Protein AF-A0A0L6UMJ4-F1 (afdb_monomer_lite)

Radius of gyration: 23.06 Å; chains: 1; bounding box: 25×22×90 Å

Secondary structure (DSSP, 8-state):
----------PPPPPP----PPPPPPB---TTHHHHHHHHHHHHHHHH-GGG--SHHHHHHHHHTTB-SGGGS--

Organism: NCBI:txid27349

pLDDT: mean 76.66, std 16.92, range [39.84, 95.25]

Structure (mmCIF, N/CA/C/O backbone):
data_AF-A0A0L6UMJ4-F1
#
_entry.id   AF-A0A0L6UMJ4-F1
#
loop_
_atom_site.group_PDB
_atom_site.id
_atom_site.type_symbol
_atom_site.label_atom_id
_atom_site.label_alt_id
_atom_site.label_comp_id
_atom_site.label_asym_id
_atom_site.label_entity_id
_atom_site.label_seq_id
_atom_site.pdbx_PDB_ins_code
_atom_site.Cartn_x
_atom_site.Cartn_y
_atom_site.Cartn_z
_atom_site.occupancy
_atom_site.B_iso_or_equiv
_atom_site.auth_seq_id
_atom_site.auth_comp_id
_atom_site.auth_asym_id
_atom_site.auth_atom_id
_atom_site.pdbx_PDB_model_num
ATOM 1 N N . MET A 1 1 ? 12.127 -6.307 69.193 1.00 39.84 1 MET A N 1
ATOM 2 C CA . MET A 1 1 ? 12.138 -6.641 67.752 1.00 39.84 1 MET A CA 1
ATOM 3 C C . MET A 1 1 ? 11.073 -5.817 67.054 1.00 39.84 1 MET A C 1
ATOM 5 O O . MET A 1 1 ? 9.899 -6.078 67.266 1.00 39.84 1 MET A O 1
ATOM 9 N N . THR A 1 2 ? 11.455 -4.825 66.255 1.00 44.16 2 THR A N 1
ATOM 10 C CA . THR A 1 2 ? 10.504 -4.053 65.440 1.00 44.16 2 THR A CA 1
ATOM 11 C C . THR A 1 2 ? 10.852 -4.309 63.980 1.00 44.16 2 THR A C 1
ATOM 13 O O . THR A 1 2 ? 11.910 -3.893 63.509 1.00 44.16 2 THR A O 1
ATOM 16 N N . CYS A 1 3 ? 10.005 -5.069 63.284 1.00 42.25 3 CYS A N 1
ATOM 17 C CA . CYS A 1 3 ? 10.183 -5.369 61.867 1.00 42.25 3 CYS A CA 1
ATOM 18 C C . CYS A 1 3 ? 9.931 -4.095 61.055 1.00 42.25 3 CYS A C 1
ATOM 20 O O . CYS A 1 3 ? 8.842 -3.526 61.088 1.00 42.25 3 CYS A O 1
ATOM 22 N N . ARG A 1 4 ? 10.959 -3.619 60.350 1.00 52.12 4 ARG A N 1
ATOM 23 C CA . ARG A 1 4 ? 10.884 -2.434 59.494 1.00 52.12 4 ARG A CA 1
ATOM 24 C C . ARG A 1 4 ? 10.298 -2.869 58.148 1.00 52.12 4 ARG A C 1
ATOM 26 O O . ARG A 1 4 ? 10.968 -3.564 57.389 1.00 52.12 4 ARG A O 1
ATOM 33 N N . ASN A 1 5 ? 9.053 -2.492 57.868 1.00 59.59 5 ASN A N 1
ATOM 34 C CA . ASN A 1 5 ? 8.418 -2.775 56.585 1.00 59.59 5 ASN A CA 1
ATOM 35 C C . ASN A 1 5 ? 9.030 -1.847 55.522 1.00 59.59 5 ASN A C 1
ATOM 37 O O . ASN A 1 5 ? 8.825 -0.633 55.549 1.00 59.59 5 ASN A O 1
ATOM 41 N N . LYS A 1 6 ? 9.861 -2.399 54.633 1.00 55.38 6 LYS A N 1
ATOM 42 C CA . LYS A 1 6 ? 10.461 -1.658 53.520 1.00 55.38 6 LYS A CA 1
ATOM 43 C C . LYS A 1 6 ? 9.473 -1.734 52.359 1.00 55.38 6 LYS A C 1
ATOM 45 O O . LYS A 1 6 ? 9.506 -2.685 51.584 1.00 55.38 6 LYS A O 1
ATOM 50 N N . GLN A 1 7 ? 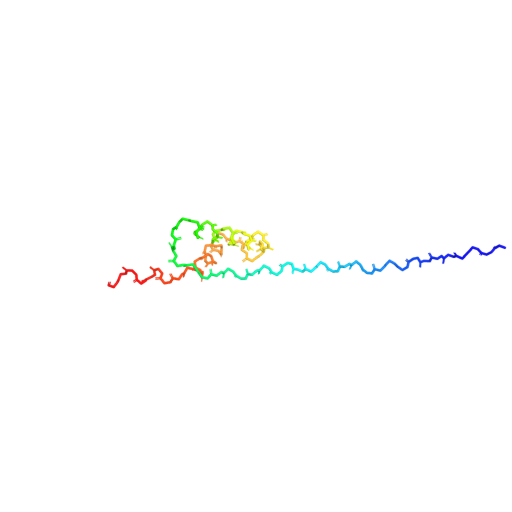8.578 -0.753 52.249 1.00 58.09 7 GLN A N 1
ATOM 51 C CA . GLN A 1 7 ? 7.790 -0.591 51.030 1.00 58.09 7 GLN A CA 1
ATOM 52 C C . GLN A 1 7 ? 8.781 -0.251 49.911 1.00 58.09 7 GLN A C 1
ATOM 54 O O . GLN A 1 7 ? 9.339 0.847 49.871 1.00 58.09 7 GLN A O 1
ATOM 59 N N . ALA A 1 8 ? 9.073 -1.219 49.044 1.00 54.91 8 ALA A N 1
ATOM 60 C CA . ALA A 1 8 ? 9.778 -0.935 47.810 1.00 54.91 8 ALA A CA 1
ATOM 61 C C . ALA A 1 8 ? 8.885 0.010 46.999 1.00 54.91 8 ALA A C 1
ATOM 63 O O . ALA A 1 8 ? 7.763 -0.348 46.640 1.00 54.91 8 ALA A O 1
ATOM 64 N N . SER A 1 9 ? 9.364 1.233 46.771 1.00 48.28 9 SER A N 1
ATOM 65 C CA . SER A 1 9 ? 8.768 2.130 45.789 1.00 48.28 9 SER A CA 1
ATOM 66 C C . SER A 1 9 ? 8.870 1.422 44.446 1.00 48.28 9 SER A C 1
ATOM 68 O O . SER A 1 9 ? 9.970 1.247 43.917 1.00 48.28 9 SER A O 1
ATOM 70 N N . ILE A 1 10 ? 7.741 0.918 43.951 1.00 51.34 10 ILE A N 1
ATOM 71 C CA . ILE A 1 10 ? 7.655 0.356 42.611 1.00 51.34 10 ILE A CA 1
ATOM 72 C C . ILE A 1 10 ? 7.821 1.560 41.688 1.00 51.34 10 ILE A C 1
ATOM 74 O O . ILE A 1 10 ? 6.885 2.333 41.491 1.00 51.34 10 ILE A O 1
ATOM 78 N N . GLY A 1 11 ? 9.055 1.782 41.229 1.00 55.28 11 GLY A N 1
ATOM 79 C CA . GLY A 1 11 ? 9.367 2.831 40.269 1.00 55.28 11 GLY A CA 1
ATOM 80 C C . GLY A 1 11 ? 8.404 2.724 39.093 1.00 55.28 11 GLY A C 1
ATOM 81 O O . GLY A 1 11 ? 8.149 1.620 38.608 1.00 55.28 11 GLY A O 1
ATOM 82 N N . ALA A 1 12 ? 7.830 3.862 38.701 1.00 65.00 12 ALA A N 1
ATOM 83 C CA . ALA A 1 12 ? 6.885 3.943 37.598 1.00 65.00 12 ALA A CA 1
ATOM 84 C C . ALA A 1 12 ? 7.426 3.162 36.392 1.00 65.00 12 ALA A C 1
ATOM 86 O O . ALA A 1 12 ? 8.578 3.353 35.993 1.00 65.00 12 ALA A O 1
ATOM 87 N N . ALA A 1 13 ? 6.609 2.255 35.851 1.00 63.88 13 ALA A N 1
ATOM 88 C CA . ALA A 1 13 ? 6.968 1.493 34.665 1.00 63.88 13 ALA A CA 1
ATOM 89 C C . ALA A 1 13 ? 7.396 2.464 33.547 1.00 63.88 13 ALA A C 1
ATOM 91 O O . ALA A 1 13 ? 6.752 3.508 33.390 1.00 63.88 13 ALA A O 1
ATOM 92 N N . PRO A 1 14 ? 8.455 2.157 32.773 1.00 68.44 14 PRO A N 1
ATOM 93 C CA . PRO A 1 14 ? 8.816 2.962 31.617 1.00 68.44 14 PRO A CA 1
ATOM 94 C C . PRO A 1 14 ? 7.589 3.100 30.719 1.00 68.44 14 PRO A C 1
ATOM 96 O O . PRO A 1 14 ? 7.016 2.097 30.287 1.00 68.44 14 PRO A O 1
ATOM 99 N N . VAL A 1 15 ? 7.156 4.335 30.475 1.00 66.44 15 VAL A N 1
ATOM 100 C CA . VAL A 1 15 ? 6.084 4.600 29.516 1.00 66.44 15 VAL A CA 1
ATOM 101 C C . VAL A 1 15 ? 6.575 4.070 28.169 1.00 66.44 15 VAL A C 1
ATOM 103 O O . VAL A 1 15 ? 7.688 4.426 27.779 1.00 66.44 15 VAL A O 1
ATOM 106 N N . PRO A 1 16 ? 5.821 3.206 27.466 1.00 64.88 16 PRO A N 1
ATOM 107 C CA . PRO A 1 16 ? 6.237 2.726 26.161 1.00 64.88 16 PRO A CA 1
ATOM 108 C C . PRO A 1 16 ? 6.525 3.919 25.255 1.00 64.88 16 PRO A C 1
ATOM 110 O O . PRO A 1 16 ? 5.633 4.719 24.973 1.00 64.88 16 PRO A O 1
ATOM 113 N N . ASN A 1 17 ? 7.776 4.059 24.817 1.00 66.94 17 ASN A N 1
ATOM 114 C CA . ASN A 1 17 ? 8.126 5.056 23.819 1.00 66.94 17 ASN A CA 1
ATOM 115 C C . ASN A 1 17 ? 7.350 4.664 22.559 1.00 66.94 17 ASN A C 1
ATOM 117 O O . ASN A 1 17 ? 7.611 3.579 22.027 1.00 66.94 17 ASN A O 1
ATOM 121 N N . PRO A 1 18 ? 6.393 5.476 22.077 1.00 63.00 18 PRO A N 1
ATOM 122 C CA . PRO A 1 18 ? 5.694 5.124 20.858 1.00 63.00 18 PRO A CA 1
ATOM 123 C C . PRO A 1 18 ? 6.751 5.044 19.761 1.00 63.00 18 PRO A C 1
ATOM 125 O O . PRO A 1 18 ? 7.459 6.021 19.502 1.00 63.00 18 PRO A O 1
ATOM 128 N N . ILE A 1 19 ? 6.903 3.861 19.159 1.00 64.94 19 ILE A N 1
ATOM 129 C CA . ILE A 1 19 ? 7.757 3.685 17.988 1.00 64.94 19 ILE A CA 1
ATOM 130 C C . ILE A 1 19 ? 7.224 4.666 16.952 1.00 64.94 19 ILE A C 1
ATOM 132 O O . ILE A 1 19 ? 6.133 4.496 16.408 1.00 64.94 19 ILE A O 1
ATOM 136 N N . LYS A 1 20 ? 7.969 5.750 16.734 1.00 60.47 20 LYS A N 1
ATOM 137 C CA . LYS A 1 20 ? 7.565 6.813 15.827 1.00 60.47 20 LYS A CA 1
ATOM 138 C C . LYS A 1 20 ? 7.851 6.323 14.416 1.00 60.47 20 LYS A C 1
ATOM 140 O O . LYS A 1 20 ? 8.922 6.572 13.869 1.00 60.47 20 LYS A O 1
ATOM 145 N N . LEU A 1 21 ? 6.915 5.551 13.866 1.00 67.69 21 LEU A N 1
ATOM 146 C CA . LEU A 1 21 ? 7.017 5.065 12.500 1.00 67.69 21 LEU A CA 1
ATOM 147 C C . LEU A 1 21 ? 7.079 6.279 11.572 1.00 67.69 21 LEU A C 1
ATOM 149 O O . LEU A 1 21 ? 6.220 7.165 11.635 1.00 67.69 21 LEU A O 1
ATOM 153 N N . ALA A 1 22 ? 8.123 6.340 10.746 1.00 68.31 22 ALA A N 1
ATOM 154 C CA . ALA A 1 22 ? 8.271 7.410 9.776 1.00 68.31 22 ALA A CA 1
ATOM 155 C C . ALA A 1 22 ? 7.026 7.461 8.880 1.00 68.31 22 ALA A C 1
ATOM 157 O O . ALA A 1 22 ? 6.481 6.427 8.484 1.00 68.31 22 ALA A O 1
ATOM 158 N N . LYS A 1 23 ? 6.565 8.676 8.572 1.00 73.44 23 LYS A N 1
ATOM 159 C CA . L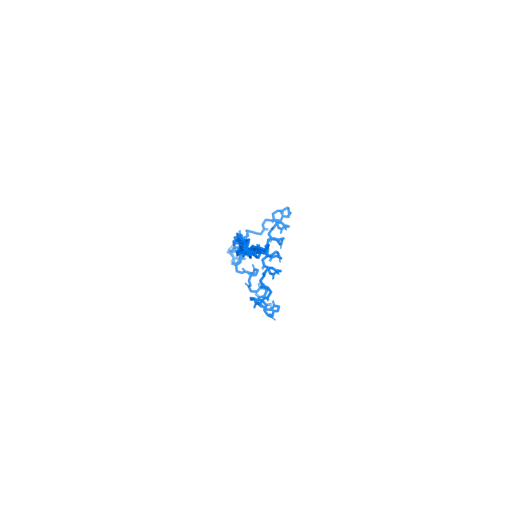YS A 1 23 ? 5.515 8.875 7.574 1.00 73.44 23 LYS A CA 1
ATOM 160 C C . LYS A 1 23 ? 5.993 8.243 6.252 1.00 73.44 23 LYS A C 1
ATOM 162 O O . LYS A 1 23 ? 7.151 8.476 5.896 1.00 73.44 23 LYS A O 1
ATOM 167 N N . PRO A 1 24 ? 5.152 7.467 5.541 1.00 79.50 24 PRO A N 1
ATOM 168 C CA . PRO A 1 24 ? 5.530 6.902 4.249 1.00 79.50 24 PRO A CA 1
ATOM 169 C C . PRO A 1 24 ? 6.032 7.999 3.300 1.00 79.50 24 PRO A C 1
ATOM 171 O O . PRO A 1 24 ? 5.516 9.121 3.312 1.00 79.50 24 PRO A O 1
ATOM 174 N N . GLN A 1 25 ? 7.064 7.707 2.511 1.00 83.62 25 GLN A N 1
ATOM 175 C CA . GLN A 1 25 ? 7.511 8.636 1.474 1.00 83.62 25 GLN A CA 1
ATOM 176 C C . GLN A 1 25 ? 6.590 8.551 0.251 1.00 83.62 25 GLN A C 1
ATOM 178 O O . GLN A 1 25 ? 6.032 7.483 -0.012 1.00 83.62 25 GLN A O 1
ATOM 183 N N . PRO A 1 26 ? 6.445 9.647 -0.515 1.00 88.44 26 PRO A N 1
ATOM 184 C CA . PRO A 1 26 ? 5.817 9.585 -1.825 1.00 88.44 26 PRO A CA 1
ATOM 185 C C . PRO A 1 26 ? 6.520 8.564 -2.731 1.00 88.44 26 PRO A C 1
ATOM 187 O O . PRO A 1 26 ? 7.749 8.519 -2.781 1.00 88.44 26 PRO A O 1
ATOM 190 N N . PHE A 1 27 ? 5.744 7.770 -3.457 1.00 89.88 27 PHE A N 1
ATOM 191 C CA . PHE A 1 27 ? 6.197 6.733 -4.371 1.00 89.88 27 PHE A CA 1
ATOM 192 C C . PHE A 1 27 ? 5.962 7.159 -5.820 1.00 89.88 27 PHE A C 1
ATOM 194 O O . PHE A 1 27 ? 4.869 7.585 -6.186 1.00 89.88 27 PHE A O 1
ATOM 201 N N . ASP A 1 28 ? 6.996 7.032 -6.645 1.00 89.62 28 ASP A N 1
ATOM 202 C CA . ASP A 1 28 ? 7.028 7.458 -8.050 1.00 89.62 28 ASP A CA 1
ATOM 203 C C . ASP A 1 28 ? 6.557 6.376 -9.037 1.00 89.62 28 ASP A C 1
ATOM 205 O O . ASP A 1 28 ? 6.576 6.578 -10.249 1.00 89.62 28 ASP A O 1
ATOM 209 N N . GLY A 1 29 ? 6.138 5.211 -8.536 1.00 87.81 29 GLY A N 1
ATOM 210 C CA . GLY A 1 29 ? 5.722 4.094 -9.379 1.00 87.81 29 GLY A CA 1
ATOM 211 C C . GLY A 1 29 ? 6.865 3.186 -9.841 1.00 87.81 29 GLY A C 1
ATOM 212 O O . GLY A 1 29 ? 6.613 2.275 -10.636 1.00 87.81 29 GLY A O 1
ATOM 213 N N . THR A 1 30 ? 8.097 3.370 -9.347 1.00 91.75 30 THR A N 1
ATOM 214 C CA . THR A 1 30 ? 9.240 2.516 -9.704 1.00 91.75 30 THR A CA 1
ATOM 215 C C . THR A 1 30 ? 8.968 1.047 -9.369 1.00 91.75 30 THR A C 1
ATOM 217 O O . THR A 1 30 ? 8.817 0.649 -8.211 1.00 91.75 30 THR A O 1
ATOM 220 N N . ARG A 1 31 ? 8.931 0.200 -10.402 1.00 91.50 31 ARG A N 1
ATOM 221 C CA . ARG A 1 31 ? 8.669 -1.241 -10.268 1.00 91.50 31 ARG A CA 1
ATOM 222 C C . ARG A 1 31 ? 9.834 -1.977 -9.589 1.00 91.50 31 ARG A C 1
ATOM 224 O O . ARG A 1 31 ? 10.970 -1.516 -9.573 1.00 91.50 31 ARG A O 1
ATOM 231 N N . GLY A 1 32 ? 9.559 -3.175 -9.070 1.00 94.19 32 GLY A N 1
ATOM 232 C CA . GLY A 1 32 ? 10.577 -4.056 -8.488 1.00 94.19 32 GLY A CA 1
ATOM 233 C C . GLY A 1 32 ? 10.745 -3.869 -6.980 1.00 94.19 32 GLY A C 1
ATOM 234 O O . GLY A 1 32 ? 9.759 -3.806 -6.246 1.00 94.19 32 GLY A O 1
ATOM 235 N N . ALA A 1 33 ? 11.989 -3.842 -6.496 1.00 95.25 33 ALA A N 1
ATOM 236 C CA . ALA A 1 33 ? 12.279 -3.729 -5.064 1.00 95.25 33 ALA A CA 1
ATOM 237 C C . ALA A 1 33 ? 11.690 -2.459 -4.404 1.00 95.25 33 ALA A C 1
ATOM 239 O O . ALA A 1 33 ? 11.107 -2.602 -3.327 1.00 95.25 33 ALA A O 1
ATOM 240 N N . PRO A 1 34 ? 11.729 -1.262 -5.029 1.00 89.88 34 PRO A N 1
ATOM 241 C CA . PRO A 1 34 ? 11.134 -0.056 -4.446 1.00 89.88 34 PRO A CA 1
ATOM 242 C C . PRO A 1 34 ? 9.627 -0.187 -4.190 1.00 89.88 34 PRO A C 1
ATOM 244 O O . PRO A 1 34 ? 9.158 0.153 -3.106 1.00 89.88 34 PRO A O 1
ATOM 247 N N . ALA A 1 35 ? 8.880 -0.785 -5.125 1.00 91.38 35 ALA A N 1
ATOM 248 C CA . ALA A 1 35 ? 7.452 -1.059 -4.949 1.00 91.38 35 ALA A CA 1
ATOM 249 C C . ALA A 1 35 ? 7.170 -1.974 -3.743 1.00 91.38 35 ALA A C 1
ATOM 251 O O . ALA A 1 35 ? 6.237 -1.731 -2.979 1.00 91.38 35 ALA A O 1
ATOM 252 N N . LYS A 1 36 ? 7.996 -3.010 -3.532 1.00 93.00 36 LYS A N 1
ATOM 253 C CA . LYS A 1 36 ? 7.854 -3.918 -2.378 1.00 93.00 36 LYS A CA 1
ATOM 254 C C . LYS A 1 36 ? 8.083 -3.185 -1.056 1.00 93.00 36 LYS A C 1
ATOM 256 O O . LYS A 1 36 ? 7.323 -3.384 -0.112 1.00 93.00 36 LYS A O 1
ATOM 261 N N . VAL A 1 37 ? 9.106 -2.329 -1.001 1.00 91.69 37 VAL A N 1
ATOM 262 C CA . VAL A 1 37 ? 9.414 -1.516 0.186 1.00 91.69 37 VAL A CA 1
ATOM 263 C C . VAL A 1 37 ? 8.275 -0.546 0.489 1.00 91.69 37 VAL A C 1
ATOM 265 O O . VAL A 1 37 ? 7.846 -0.457 1.637 1.00 91.69 37 VAL A O 1
ATOM 268 N N . PHE A 1 38 ? 7.736 0.121 -0.533 1.00 89.94 38 PHE A N 1
ATOM 269 C CA . PHE A 1 38 ? 6.599 1.025 -0.378 1.00 89.94 38 PHE A CA 1
ATOM 270 C C . PHE A 1 38 ? 5.372 0.310 0.209 1.00 89.94 38 PHE A C 1
ATOM 272 O O . PHE A 1 38 ? 4.827 0.750 1.222 1.00 89.94 38 PHE A O 1
ATOM 279 N N . VAL A 1 39 ? 4.980 -0.840 -0.353 1.00 89.88 39 VAL A N 1
ATOM 280 C CA . VAL A 1 39 ? 3.839 -1.620 0.161 1.00 89.88 39 VAL A CA 1
ATOM 281 C C . VAL A 1 39 ? 4.079 -2.074 1.603 1.00 89.88 39 VAL A C 1
ATOM 283 O O . VAL A 1 39 ? 3.173 -1.972 2.429 1.00 89.88 39 VAL A O 1
ATOM 286 N N . ALA A 1 40 ? 5.296 -2.514 1.939 1.00 91.75 40 ALA A N 1
ATOM 287 C CA . ALA A 1 40 ? 5.639 -2.914 3.303 1.00 91.75 40 ALA A CA 1
ATOM 288 C C . ALA A 1 40 ? 5.515 -1.751 4.306 1.00 91.75 40 ALA A C 1
ATOM 290 O O . ALA A 1 40 ? 4.991 -1.939 5.403 1.00 91.75 40 ALA A 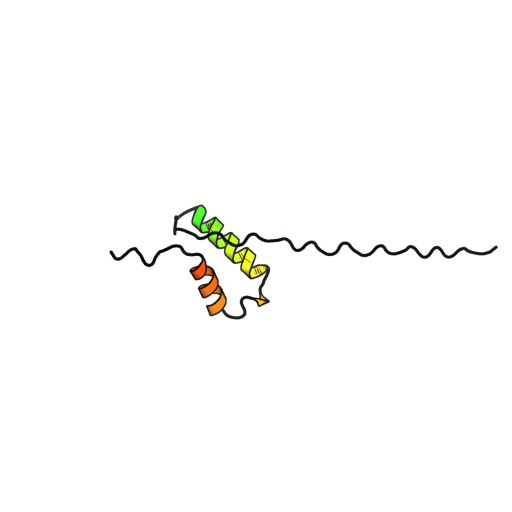O 1
ATOM 291 N N . GLN A 1 41 ? 5.940 -0.540 3.929 1.00 90.81 41 GLN A N 1
ATOM 292 C CA . GLN A 1 41 ? 5.810 0.654 4.771 1.00 90.81 41 GLN A CA 1
ATOM 293 C C . GLN A 1 41 ? 4.348 1.043 5.006 1.00 90.81 41 GLN A C 1
ATOM 295 O O . GLN A 1 41 ? 3.966 1.334 6.141 1.00 90.81 41 GLN A O 1
ATOM 300 N N . ILE A 1 42 ? 3.519 1.018 3.958 1.00 90.19 42 ILE A N 1
ATOM 301 C CA . ILE A 1 42 ? 2.090 1.328 4.077 1.00 90.19 42 ILE A CA 1
ATOM 302 C C . ILE A 1 42 ? 1.374 0.284 4.939 1.00 90.19 42 ILE A C 1
ATOM 304 O O . ILE A 1 42 ? 0.621 0.650 5.841 1.00 90.19 42 ILE A O 1
ATOM 308 N N . ALA A 1 43 ? 1.649 -1.005 4.715 1.00 89.38 43 ALA A N 1
ATOM 309 C CA . ALA A 1 43 ? 1.073 -2.087 5.508 1.00 89.38 43 ALA A CA 1
ATOM 310 C C . ALA A 1 43 ? 1.434 -1.947 6.994 1.00 89.38 43 ALA A C 1
ATOM 312 O O . ALA A 1 43 ? 0.557 -2.020 7.853 1.00 89.38 43 ALA A O 1
ATOM 313 N N . LEU A 1 44 ? 2.704 -1.665 7.304 1.00 90.62 44 LEU A N 1
ATOM 314 C CA . LEU A 1 44 ? 3.152 -1.450 8.678 1.00 90.62 44 LEU A CA 1
ATOM 315 C C . LEU A 1 44 ? 2.471 -0.233 9.326 1.00 90.62 44 LEU A C 1
ATOM 317 O O . LEU A 1 44 ? 2.098 -0.279 10.500 1.00 90.62 44 LEU A O 1
ATOM 321 N N . HIS A 1 45 ? 2.251 0.844 8.567 1.00 87.5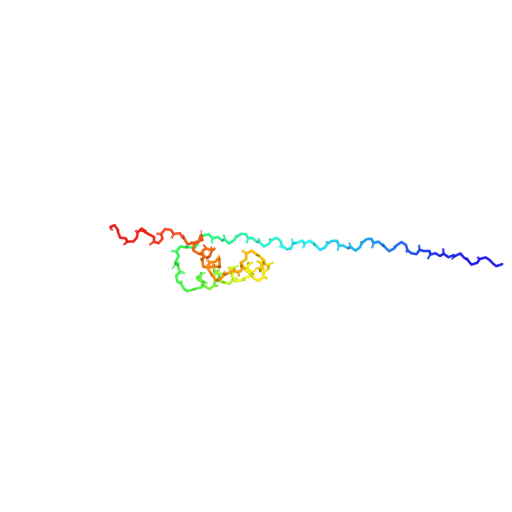6 45 HIS A N 1
ATOM 322 C CA . HIS A 1 45 ? 1.529 2.016 9.062 1.00 87.56 45 HIS A CA 1
ATOM 323 C C . HIS A 1 45 ? 0.057 1.708 9.369 1.00 87.56 45 HIS A C 1
ATOM 325 O O . HIS A 1 45 ? -0.452 2.138 10.402 1.00 87.56 45 HIS A O 1
ATOM 331 N N . ALA A 1 46 ? -0.608 0.929 8.514 1.00 86.88 46 ALA A N 1
ATOM 332 C CA . ALA A 1 46 ? -1.998 0.529 8.713 1.00 86.88 46 ALA A CA 1
ATOM 333 C C . ALA A 1 46 ? -2.174 -0.425 9.907 1.00 86.88 46 ALA A C 1
ATOM 335 O O . ALA A 1 46 ? -3.119 -0.272 10.674 1.00 86.88 46 ALA A O 1
ATOM 336 N N . ILE A 1 47 ? -1.247 -1.371 10.102 1.00 86.81 47 ILE A N 1
ATOM 337 C CA . ILE A 1 47 ? -1.269 -2.322 11.230 1.00 86.81 47 ILE A CA 1
ATOM 338 C C . ILE A 1 47 ? -1.044 -1.614 12.569 1.00 86.81 47 ILE A C 1
ATOM 340 O O . ILE A 1 47 ? -1.628 -2.003 13.575 1.00 86.81 47 ILE A O 1
ATOM 344 N N . THR A 1 48 ? -0.195 -0.584 12.595 1.00 87.56 48 THR A N 1
ATOM 345 C CA . THR A 1 48 ? 0.107 0.171 13.825 1.00 87.56 48 THR A CA 1
ATOM 346 C C . THR A 1 4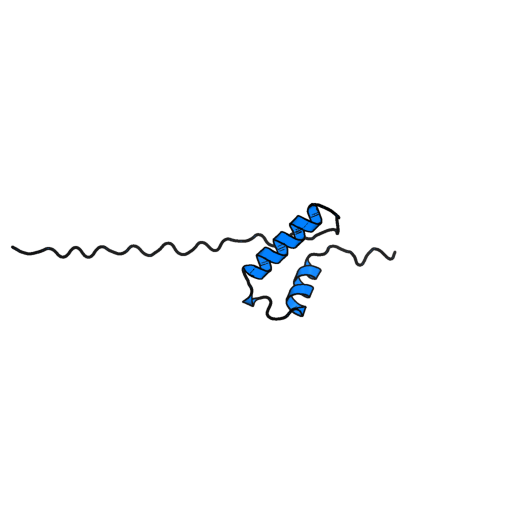8 ? -0.976 1.179 14.201 1.00 87.56 48 THR A C 1
ATOM 348 O O . THR A 1 48 ? -1.008 1.609 15.349 1.00 87.56 48 THR A O 1
ATOM 351 N N . HIS A 1 49 ? -1.853 1.543 13.261 1.00 87.19 49 HIS A N 1
ATOM 352 C CA . HIS A 1 49 ? -2.931 2.513 13.472 1.00 87.19 49 HIS A CA 1
ATOM 353 C C . HIS A 1 49 ? -4.257 2.040 12.856 1.00 87.19 49 HIS A C 1
ATOM 355 O O . HIS A 1 49 ? -4.811 2.719 11.980 1.00 87.19 49 HIS A O 1
ATOM 361 N N . PRO A 1 50 ? -4.774 0.866 13.256 1.00 87.31 50 PRO A N 1
ATOM 362 C CA . PRO A 1 50 ? -5.986 0.306 12.667 1.00 87.31 50 PRO A CA 1
ATOM 363 C C . PRO A 1 50 ? -7.200 1.229 12.851 1.00 87.31 50 PRO A C 1
ATOM 365 O O . PRO A 1 50 ? -8.069 1.284 11.983 1.00 87.31 50 PRO A O 1
ATOM 368 N N . GLU A 1 51 ? -7.231 2.014 13.929 1.00 91.12 51 GLU A N 1
ATOM 369 C CA . GLU A 1 51 ? -8.283 2.983 14.239 1.00 91.12 51 GLU A CA 1
ATOM 370 C C . GLU A 1 51 ? -8.373 4.135 13.230 1.00 91.12 51 GLU A C 1
ATOM 372 O O . GLU A 1 51 ? -9.442 4.716 13.055 1.00 91.12 51 GLU A O 1
ATOM 377 N N . LYS A 1 52 ? -7.277 4.452 12.526 1.00 88.31 52 LYS A N 1
ATOM 378 C CA . LYS A 1 52 ? -7.257 5.502 11.493 1.00 88.31 52 LYS A CA 1
ATOM 379 C C . LYS A 1 52 ? -7.834 5.034 10.161 1.00 88.31 52 LYS A C 1
ATOM 381 O O . LYS A 1 52 ? -8.108 5.867 9.299 1.00 88.31 52 LYS A O 1
ATOM 386 N N . PHE A 1 53 ? -8.023 3.724 9.994 1.00 90.44 53 PHE A N 1
ATOM 387 C CA . PHE A 1 53 ? -8.459 3.117 8.740 1.00 90.44 53 PHE A CA 1
ATOM 388 C C . PHE A 1 53 ? -9.682 2.202 8.927 1.00 90.44 53 PHE A C 1
ATOM 390 O O . PHE A 1 53 ? -9.592 0.994 8.674 1.00 90.44 53 PHE A O 1
ATOM 397 N N . PRO A 1 54 ? -10.837 2.752 9.358 1.00 91.00 54 PRO A N 1
ATOM 398 C CA . PRO A 1 54 ? -12.029 1.967 9.684 1.00 91.00 54 PRO A CA 1
ATOM 399 C C . PRO A 1 54 ? -12.715 1.345 8.458 1.00 91.00 54 PRO A C 1
ATOM 401 O O . PRO A 1 54 ? -13.550 0.460 8.608 1.00 91.00 54 PRO A O 1
ATOM 404 N N . THR A 1 55 ? -12.392 1.804 7.246 1.00 94.25 55 THR A N 1
ATOM 405 C CA . THR A 1 55 ? -12.994 1.329 5.991 1.00 94.25 55 THR A CA 1
ATOM 406 C C . THR A 1 55 ? -11.926 1.031 4.948 1.00 94.25 55 THR A C 1
ATOM 408 O O . THR A 1 55 ? -10.874 1.676 4.927 1.00 94.25 55 THR A O 1
ATOM 411 N N . ASP A 1 56 ? -12.205 0.120 4.018 1.00 91.19 56 ASP A N 1
ATOM 412 C CA . ASP A 1 56 ? -11.286 -0.141 2.903 1.00 91.19 56 ASP A CA 1
ATOM 413 C C . ASP A 1 56 ? -11.082 1.103 2.030 1.00 91.19 56 ASP A C 1
ATOM 415 O O . ASP A 1 56 ? -9.964 1.374 1.594 1.00 91.19 56 ASP A O 1
ATOM 419 N N . THR A 1 57 ? -12.109 1.947 1.893 1.00 93.69 57 THR A N 1
ATOM 420 C CA . THR A 1 57 ? -12.001 3.255 1.235 1.00 93.69 57 THR A CA 1
ATOM 421 C C . THR A 1 57 ? -10.928 4.134 1.880 1.00 93.69 57 THR A C 1
ATOM 423 O O . THR A 1 57 ? -10.105 4.709 1.172 1.00 93.69 57 THR A O 1
ATOM 426 N N . SER A 1 58 ? -10.881 4.213 3.216 1.00 91.31 58 SER A N 1
ATOM 427 C CA . SER A 1 58 ? -9.863 5.006 3.924 1.00 91.31 58 SER A CA 1
ATOM 428 C C . SER A 1 58 ? -8.444 4.450 3.751 1.00 91.31 58 SE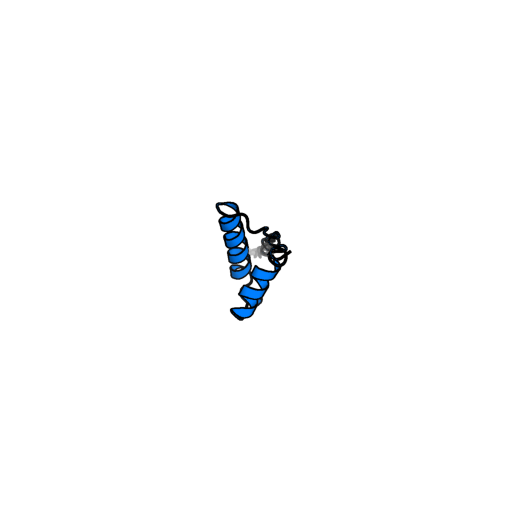R A C 1
ATOM 430 O O . SER A 1 58 ? -7.492 5.224 3.661 1.00 91.31 58 SER A O 1
ATOM 432 N N . ARG A 1 59 ? -8.297 3.123 3.624 1.00 89.50 59 ARG A N 1
ATOM 433 C CA . ARG A 1 59 ? -7.008 2.470 3.334 1.00 89.50 59 ARG A CA 1
ATOM 434 C C . ARG A 1 59 ? -6.525 2.808 1.929 1.00 89.50 59 ARG A C 1
ATOM 436 O O . ARG A 1 59 ? -5.374 3.200 1.758 1.00 89.50 59 ARG A O 1
ATOM 443 N N . VAL A 1 60 ? -7.409 2.694 0.936 1.00 90.25 60 VAL A N 1
ATOM 444 C CA . VAL A 1 60 ? -7.092 3.004 -0.464 1.00 90.25 60 VAL A CA 1
ATOM 445 C C . VAL A 1 60 ? -6.763 4.487 -0.622 1.00 90.25 60 VAL A C 1
ATOM 447 O O . VAL A 1 60 ? -5.709 4.810 -1.158 1.00 90.25 60 VAL A O 1
ATOM 450 N N . ALA A 1 61 ? -7.591 5.385 -0.079 1.00 90.94 61 ALA A N 1
ATOM 451 C CA . ALA A 1 61 ? -7.346 6.827 -0.130 1.00 90.94 61 ALA A CA 1
ATOM 452 C C . ALA A 1 61 ? -5.996 7.209 0.499 1.00 90.94 61 ALA A C 1
ATOM 454 O O . ALA A 1 61 ? -5.265 8.039 -0.044 1.00 90.94 61 ALA A O 1
ATOM 455 N N . PHE A 1 62 ? -5.629 6.564 1.610 1.00 89.00 62 PHE A N 1
ATOM 456 C CA . PHE A 1 62 ? -4.325 6.754 2.233 1.00 89.00 62 PHE A CA 1
ATOM 457 C C . PHE A 1 62 ? -3.179 6.303 1.327 1.00 89.00 62 PHE A C 1
ATOM 459 O O . PHE A 1 62 ? -2.268 7.093 1.102 1.00 89.00 62 PHE A O 1
ATOM 466 N N . VAL A 1 63 ? -3.230 5.093 0.755 1.00 90.38 63 VAL A N 1
ATOM 467 C CA . VAL A 1 63 ? -2.207 4.599 -0.192 1.00 90.38 63 VAL A CA 1
ATOM 468 C C . VAL A 1 63 ? -2.059 5.561 -1.374 1.00 90.38 63 VAL A C 1
ATOM 470 O O . VAL A 1 63 ? -0.944 5.963 -1.708 1.00 90.38 63 VAL A O 1
ATOM 473 N N . THR A 1 64 ? -3.180 5.973 -1.974 1.00 89.25 64 THR A N 1
ATOM 474 C CA . THR A 1 64 ? -3.207 6.886 -3.123 1.00 89.25 64 THR A CA 1
ATOM 475 C C . THR A 1 64 ? -2.603 8.249 -2.789 1.00 89.25 64 THR A C 1
ATOM 477 O O . THR A 1 64 ? -1.921 8.819 -3.633 1.00 89.25 64 THR A O 1
ATOM 480 N N . SER A 1 65 ? -2.758 8.743 -1.553 1.00 88.31 65 SER A N 1
ATOM 481 C CA . SER A 1 65 ? -2.172 10.024 -1.121 1.00 88.31 65 SER A CA 1
ATOM 482 C C . SER A 1 65 ? -0.636 10.063 -1.151 1.00 88.31 65 SER A C 1
ATOM 484 O O . SER A 1 65 ? -0.051 11.145 -1.128 1.00 88.31 65 SER A O 1
ATOM 486 N N . PHE A 1 66 ? 0.021 8.899 -1.224 1.00 88.12 66 PHE A N 1
ATOM 487 C CA . PHE A 1 66 ? 1.472 8.790 -1.371 1.00 88.12 66 PHE A CA 1
ATOM 488 C C . PHE A 1 66 ? 1.914 8.483 -2.801 1.00 88.12 66 PHE A C 1
ATOM 490 O O . PHE A 1 66 ? 3.112 8.395 -3.033 1.00 88.12 66 PHE A O 1
ATOM 497 N N . MET A 1 67 ? 1.020 8.322 -3.775 1.00 88.81 67 MET A N 1
ATOM 498 C CA . MET A 1 67 ? 1.445 8.164 -5.168 1.00 88.81 67 MET A CA 1
ATOM 499 C C . MET A 1 67 ? 1.746 9.535 -5.772 1.00 88.81 67 MET A C 1
ATOM 501 O O . MET A 1 67 ? 0.920 10.443 -5.715 1.00 88.81 67 MET A O 1
ATOM 505 N N . ARG A 1 68 ? 2.940 9.699 -6.344 1.00 81.50 68 ARG A N 1
ATOM 506 C CA . ARG A 1 68 ? 3.345 10.935 -7.017 1.00 81.50 68 ARG A CA 1
ATOM 507 C C . ARG A 1 68 ? 2.831 10.930 -8.456 1.00 81.50 68 ARG A C 1
ATOM 509 O O . ARG A 1 68 ? 3.052 9.953 -9.161 1.00 81.50 68 ARG A O 1
ATOM 516 N N . ASP A 1 69 ? 2.147 12.005 -8.850 1.00 61.38 69 ASP A N 1
ATOM 517 C CA . ASP A 1 69 ? 1.847 12.448 -10.225 1.00 61.38 69 ASP A CA 1
ATOM 518 C C . ASP A 1 69 ? 1.606 11.368 -11.299 1.00 61.38 69 ASP A C 1
ATOM 520 O O . ASP A 1 69 ? 1.950 11.548 -12.464 1.00 61.38 69 ASP A O 1
ATOM 524 N N . TYR A 1 70 ? 0.924 10.267 -10.969 1.00 53.91 70 TYR A N 1
ATOM 525 C CA . TYR A 1 70 ? 0.492 9.301 -11.991 1.00 53.91 70 TYR A CA 1
ATOM 526 C C . TYR A 1 70 ? -0.639 9.855 -12.880 1.00 53.91 70 TYR A C 1
ATOM 528 O O . TYR A 1 70 ? -0.980 9.264 -13.901 1.00 53.91 70 TYR A O 1
ATOM 536 N N . ALA A 1 71 ? -1.203 11.012 -12.514 1.00 48.06 71 ALA A N 1
ATOM 537 C CA . ALA A 1 71 ? -2.156 11.755 -13.332 1.00 48.06 71 ALA A CA 1
ATOM 538 C C . ALA A 1 71 ? -1.505 12.458 -14.545 1.00 48.06 71 ALA A C 1
ATOM 540 O O . ALA A 1 71 ? -2.226 12.916 -15.424 1.00 48.06 71 ALA A O 1
ATOM 541 N N . ALA A 1 72 ? -0.169 12.529 -14.631 1.00 51.25 72 ALA A N 1
ATOM 542 C CA . ALA A 1 72 ? 0.544 13.289 -15.665 1.00 51.25 72 ALA A CA 1
ATOM 543 C C . ALA A 1 72 ? 1.031 12.453 -16.871 1.00 51.25 72 ALA A C 1
ATOM 545 O O . ALA A 1 72 ? 1.944 12.878 -17.572 1.00 51.25 72 ALA A O 1
ATOM 546 N N . ILE A 1 73 ? 0.464 11.265 -17.124 1.00 52.69 73 ILE A N 1
ATOM 547 C CA . ILE A 1 73 ? 0.912 10.373 -18.221 1.00 52.69 73 ILE A CA 1
ATOM 548 C C . ILE A 1 73 ? 0.080 10.559 -19.515 1.00 52.69 73 ILE A C 1
ATOM 550 O O . ILE A 1 73 ? 0.359 9.929 -20.528 1.00 52.69 73 ILE A O 1
ATOM 554 N N . PHE A 1 74 ? -0.906 11.464 -19.526 1.00 54.78 74 PHE A N 1
ATOM 555 C CA . PHE A 1 74 ? -1.655 11.840 -20.737 1.00 54.78 74 PHE A CA 1
ATOM 556 C C . PHE A 1 74 ? -1.431 13.310 -21.127 1.00 54.78 74 PHE A C 1
ATOM 558 O O . PHE A 1 74 ? -2.387 14.081 -21.185 1.00 54.78 74 PHE A O 1
ATOM 565 N N . ASN A 1 75 ? -0.179 13.699 -21.375 1.00 42.03 75 ASN A N 1
ATOM 566 C CA . ASN A 1 75 ? 0.148 14.921 -22.121 1.00 42.03 75 ASN A CA 1
ATOM 567 C C . ASN A 1 75 ? 0.887 14.552 -23.405 1.00 42.03 75 ASN A C 1
ATOM 569 O O . ASN A 1 75 ? 1.781 13.680 -23.314 1.00 42.03 75 ASN A O 1
#

Foldseek 3Di:
DDDDDPPPPPPPDPDPPPPPQDDQAADAPDDDPSVVVSVVSLVVVCVSCVVQDVDVVSSVVSSVVRYPDPVVPPD

Sequence (75 aa):
MTCRNKQASIGAAPVPNPIKLAKPQPFDGTRGAPAKVFVAQIALHAITHPEKFPTDTSRVAFVTSFMRDYAAIFN